Protein AF-A0A6L3XP21-F1 (afdb_monomer)

Solvent-accessible surface area (backbone atoms only — not comparable to full-atom values): 6530 Å² total; per-residue (Å²): 111,70,71,60,54,50,55,53,51,51,53,50,52,52,51,52,49,52,54,52,50,52,51,50,51,52,48,63,70,42,47,63,58,50,52,55,51,50,52,50,52,52,48,58,55,45,50,67,16,38,63,68,90,66,38,72,59,71,40,84,78,37,68,42,82,44,76,45,78,91,37,22,94,58,82,31,49,35,25,51,31,19,45,79,93,43,78,50,28,38,39,35,43,31,39,46,69,85,37,99,90,40,68,42,82,43,73,39,12,29,40,83,88,73,49,75,65,56

Organism: NCBI:txid158836

InterPro domains:
  IPR010209 Ion-translocating oxidoreductase complex, subunit RnfG/RsxG [PTHR36118] (1-118)

Radius of gyration: 23.41 Å; Cα contacts (8 Å, |Δi|>4): 156; chains: 1; bounding box: 58×30×64 Å

Foldseek 3Di:
DVVVVVVVVVVVVVVVCVVVVVVVVVCVVCVVVVVVVVLVVVVVVVCVFDPPVQADDPQVVQWDWDQDVQQPDDIKIKTFGHHVPHGFWIWIWGWDQDDPVGIDIDIWIDTPVGDTRD

Mean predicted aligned error: 9.23 Å

Nearest PDB structures (foldseek):
  4f0y-assembly1_B  TM=3.533E-01  e=6.999E+00  Acinetobacter haemolyticus

Secondary structure (DSSP, 8-state):
-HHHHHHHHHHHHHHHHHHHHHHHHHHHHHHHHHHHHHHHHHHHHHHHHS-GGG--S-GGG-EEEE--GGG-SS-EEEEEEEETTEEEEEEEEEEETT-TTSPEEEEEEEETTS-B--

Sequence (118 aa):
MLKTMQKHGVTLAIFAAALSGLTALVNELTKTTIAEQAMKQQKALFDQVIPSDFYDNDLQKSCFVVQAPQLGKGPHRIYIARKGDNPVGAVMEATAPDGYSGAIQLLVGSDFSGTVLG

Structure (mmCIF, N/CA/C/O backbone):
data_AF-A0A6L3XP21-F1
#
_entry.id   AF-A0A6L3XP21-F1
#
loop_
_atom_site.group_PDB
_atom_site.id
_atom_site.type_symbol
_atom_site.label_atom_id
_atom_site.label_alt_id
_atom_site.label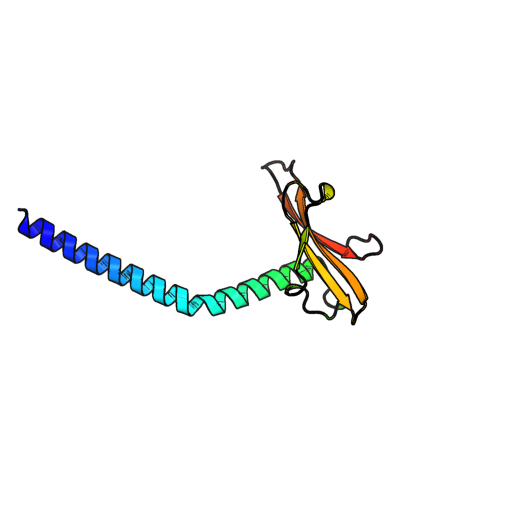_comp_id
_atom_site.label_asym_id
_atom_site.label_entity_id
_atom_site.label_seq_id
_atom_site.pdbx_PDB_ins_code
_atom_site.Cartn_x
_atom_site.Cartn_y
_atom_site.Cartn_z
_atom_site.occupancy
_atom_site.B_iso_or_equiv
_atom_site.auth_seq_id
_atom_site.auth_comp_id
_atom_site.auth_asym_id
_atom_site.auth_atom_id
_atom_site.pdbx_PDB_model_num
ATOM 1 N N . MET A 1 1 ? 36.405 6.804 -44.026 1.00 62.59 1 MET A N 1
ATOM 2 C CA . MET A 1 1 ? 36.085 7.017 -42.594 1.00 62.59 1 MET A CA 1
ATOM 3 C C . MET A 1 1 ? 34.583 6.982 -42.306 1.00 62.59 1 MET A C 1
ATOM 5 O O . MET A 1 1 ? 34.181 6.122 -41.535 1.00 62.59 1 MET A O 1
ATOM 9 N N . LEU A 1 2 ? 33.740 7.808 -42.949 1.00 72.88 2 LEU A N 1
ATOM 10 C CA . LEU A 1 2 ? 32.289 7.851 -42.660 1.00 72.88 2 LEU A CA 1
ATOM 11 C C . LEU A 1 2 ? 31.547 6.503 -42.810 1.00 72.88 2 LEU A C 1
ATOM 13 O O . LEU A 1 2 ? 30.759 6.145 -41.942 1.00 72.88 2 LEU A O 1
ATOM 17 N N . LYS A 1 3 ? 31.829 5.723 -43.868 1.00 72.06 3 LYS A N 1
ATOM 18 C CA . LYS A 1 3 ? 31.190 4.408 -44.099 1.00 72.06 3 LYS A CA 1
ATOM 19 C C . LYS A 1 3 ? 31.465 3.393 -42.980 1.00 72.06 3 LYS A C 1
ATOM 21 O O . LYS A 1 3 ? 30.599 2.589 -42.650 1.00 72.06 3 LYS A O 1
ATOM 26 N N . THR A 1 4 ? 32.652 3.439 -42.378 1.00 76.00 4 THR A N 1
ATOM 27 C CA . THR A 1 4 ? 33.031 2.554 -41.267 1.00 76.00 4 THR A CA 1
ATOM 28 C C . THR A 1 4 ? 32.314 2.963 -39.980 1.00 76.00 4 THR A C 1
ATOM 30 O O . THR A 1 4 ? 31.764 2.109 -39.290 1.00 76.00 4 THR A O 1
ATOM 33 N N . MET A 1 5 ? 32.225 4.271 -39.706 1.00 79.12 5 MET A N 1
ATOM 34 C CA . MET A 1 5 ? 31.445 4.807 -38.583 1.00 79.12 5 MET A CA 1
ATOM 35 C C . MET A 1 5 ? 29.951 4.480 -38.702 1.00 79.12 5 MET A C 1
ATOM 37 O O . MET A 1 5 ? 29.355 4.030 -37.726 1.00 79.12 5 MET A O 1
ATOM 41 N N . GLN A 1 6 ? 29.356 4.616 -39.893 1.00 84.50 6 GLN A N 1
ATOM 42 C CA . GLN A 1 6 ? 27.958 4.228 -40.125 1.00 84.50 6 GLN A CA 1
ATOM 43 C C . GLN A 1 6 ? 27.723 2.736 -39.870 1.00 84.50 6 GLN A C 1
ATOM 45 O O . GLN A 1 6 ? 26.744 2.378 -39.223 1.00 84.50 6 GLN A O 1
ATOM 50 N N . LYS A 1 7 ? 28.627 1.857 -40.318 1.00 81.69 7 LYS A N 1
ATOM 51 C CA . LYS A 1 7 ? 28.486 0.408 -40.119 1.00 81.69 7 LYS A CA 1
ATOM 52 C C . LYS A 1 7 ? 28.490 0.024 -38.635 1.00 81.69 7 LYS A C 1
ATOM 54 O O . LYS A 1 7 ? 27.652 -0.769 -38.205 1.00 81.69 7 LYS A O 1
ATOM 59 N N . HIS A 1 8 ? 29.391 0.605 -37.844 1.00 88.75 8 HIS A N 1
ATOM 60 C CA . HIS A 1 8 ? 29.432 0.355 -36.401 1.00 88.75 8 HIS A CA 1
ATOM 61 C C . HIS A 1 8 ? 28.243 0.985 -35.664 1.00 88.75 8 HIS A C 1
ATOM 63 O O . HIS A 1 8 ? 27.654 0.324 -34.812 1.00 88.75 8 HIS A O 1
ATOM 69 N N . GLY A 1 9 ? 27.826 2.199 -36.041 1.00 90.00 9 GLY A N 1
ATOM 70 C CA . GLY A 1 9 ? 26.648 2.854 -35.463 1.00 90.00 9 GLY A CA 1
ATOM 71 C C . GLY A 1 9 ? 25.350 2.079 -35.708 1.00 90.00 9 GLY A C 1
ATOM 72 O O . GLY A 1 9 ? 24.574 1.873 -34.780 1.00 90.00 9 GLY A O 1
ATOM 73 N N . VAL A 1 10 ? 25.144 1.571 -36.928 1.00 91.81 10 VAL A N 1
ATOM 74 C CA . VAL A 1 10 ? 23.975 0.736 -37.261 1.00 91.81 10 VAL A CA 1
ATOM 75 C C . VAL A 1 10 ? 23.994 -0.580 -36.485 1.00 91.81 10 VAL A C 1
ATOM 77 O O . VAL A 1 10 ? 22.967 -0.992 -35.953 1.00 91.81 10 VAL A O 1
ATOM 80 N N . THR A 1 11 ? 25.160 -1.219 -36.362 1.00 89.88 11 THR A N 1
ATOM 81 C CA . THR A 1 11 ? 25.293 -2.466 -35.590 1.00 89.88 11 THR A CA 1
ATOM 82 C C . THR A 1 11 ? 24.938 -2.242 -34.119 1.00 89.88 11 THR A C 1
ATOM 84 O O . THR A 1 11 ? 24.194 -3.029 -33.536 1.00 89.88 11 THR A O 1
ATOM 87 N N . LEU A 1 12 ? 25.410 -1.137 -33.532 1.00 91.94 12 LEU A N 1
ATOM 88 C CA . LEU A 1 12 ? 25.095 -0.776 -32.153 1.00 91.94 12 LEU A CA 1
ATOM 89 C C . LEU A 1 12 ? 23.603 -0.468 -31.966 1.00 91.94 12 LEU A C 1
ATOM 91 O O . LEU A 1 12 ? 23.012 -0.922 -30.991 1.00 91.94 12 LEU A O 1
ATOM 95 N N . ALA A 1 13 ? 22.981 0.243 -32.910 1.00 92.56 13 ALA A N 1
ATOM 96 C CA . ALA A 1 13 ? 21.552 0.550 -32.863 1.00 92.56 13 ALA A CA 1
ATOM 97 C C . ALA A 1 13 ? 20.684 -0.718 -32.914 1.00 92.56 13 ALA A C 1
ATOM 99 O O . ALA A 1 13 ?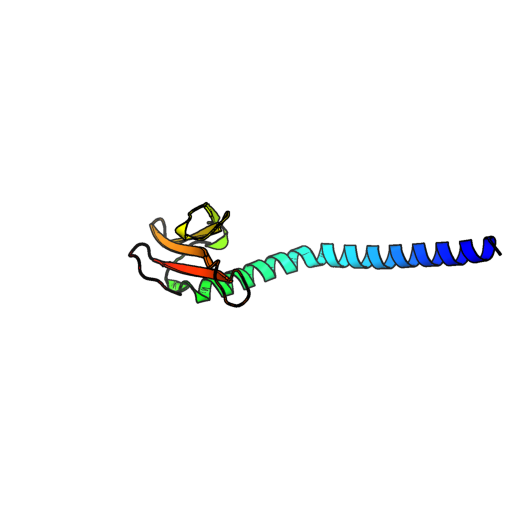 19.748 -0.850 -32.127 1.00 92.56 13 ALA A O 1
ATOM 100 N N . ILE A 1 14 ? 21.021 -1.675 -33.786 1.00 94.69 14 ILE A N 1
ATOM 101 C CA . ILE A 1 14 ? 20.322 -2.967 -33.866 1.00 94.69 14 ILE A CA 1
ATOM 102 C C . ILE A 1 14 ? 20.471 -3.735 -32.552 1.00 94.69 14 ILE A C 1
ATOM 104 O O . ILE A 1 14 ? 19.490 -4.261 -32.031 1.00 94.69 14 ILE A O 1
ATOM 108 N N . PHE A 1 15 ? 21.679 -3.774 -31.992 1.00 94.81 15 PHE A N 1
ATOM 109 C CA . PHE A 1 15 ? 21.939 -4.478 -30.740 1.00 94.81 15 PHE A CA 1
ATOM 110 C C . PHE A 1 15 ? 21.179 -3.854 -29.560 1.00 94.81 15 PHE A C 1
ATOM 112 O O . PHE A 1 15 ? 20.545 -4.565 -28.780 1.00 94.81 15 PHE A O 1
ATOM 119 N N . ALA A 1 16 ? 21.169 -2.522 -29.473 1.00 93.25 16 ALA A N 1
ATOM 120 C CA . ALA A 1 16 ? 20.414 -1.788 -28.464 1.00 93.25 16 ALA A CA 1
ATOM 121 C C . ALA A 1 16 ? 18.900 -2.015 -28.602 1.00 93.25 16 ALA A C 1
ATOM 123 O O . ALA A 1 16 ? 18.222 -2.242 -27.598 1.00 93.25 16 ALA A O 1
ATOM 124 N N . ALA A 1 17 ? 18.373 -2.011 -29.831 1.00 94.50 17 ALA A N 1
ATOM 125 C CA . ALA A 1 17 ? 16.964 -2.288 -30.099 1.00 94.50 17 ALA A CA 1
ATOM 126 C C . ALA A 1 17 ? 16.584 -3.731 -29.735 1.00 94.50 17 ALA A C 1
ATOM 128 O O . ALA A 1 17 ? 15.547 -3.947 -29.113 1.00 94.50 17 ALA A O 1
ATOM 129 N N . ALA A 1 18 ? 17.439 -4.706 -30.053 1.00 95.06 18 ALA A N 1
ATOM 130 C CA . ALA A 1 18 ? 17.219 -6.108 -29.712 1.00 95.06 18 ALA A CA 1
ATOM 131 C C . ALA A 1 18 ? 17.200 -6.335 -28.191 1.00 95.06 18 ALA A C 1
ATOM 133 O O . ALA A 1 18 ? 16.272 -6.956 -27.677 1.00 95.06 18 ALA A O 1
ATOM 134 N N . LEU A 1 19 ? 18.174 -5.788 -27.455 1.00 94.50 19 LEU A N 1
ATOM 135 C CA . LEU A 1 19 ? 18.230 -5.895 -25.992 1.00 94.50 19 LEU A CA 1
ATOM 136 C C . LEU A 1 19 ? 17.062 -5.181 -25.307 1.00 94.50 19 LEU A C 1
ATOM 138 O O . LEU A 1 19 ? 16.457 -5.730 -24.384 1.00 94.50 19 LEU A O 1
ATOM 142 N N . SER A 1 20 ? 16.720 -3.976 -25.767 1.00 92.75 20 SER A N 1
ATOM 143 C CA . SER A 1 20 ? 15.585 -3.218 -25.230 1.00 92.75 20 SER A CA 1
ATOM 144 C C . SER A 1 20 ? 14.266 -3.932 -25.517 1.00 92.75 20 SER A C 1
ATOM 146 O O . SER A 1 20 ? 13.428 -4.045 -24.628 1.00 92.75 20 SER A O 1
ATOM 148 N N . GLY A 1 21 ? 14.105 -4.481 -26.725 1.00 92.38 21 GLY A N 1
ATOM 149 C CA . GLY A 1 21 ? 12.939 -5.275 -27.108 1.00 92.38 21 GLY A CA 1
ATOM 150 C C . GLY A 1 21 ? 12.806 -6.557 -26.288 1.00 92.38 21 GLY A C 1
ATOM 151 O O . GLY A 1 21 ? 11.721 -6.857 -25.798 1.00 92.38 21 GLY A O 1
ATOM 152 N N . LEU A 1 22 ? 13.910 -7.274 -26.061 1.00 93.69 22 LEU A N 1
ATOM 153 C CA . LEU A 1 22 ? 13.923 -8.460 -25.204 1.00 93.69 22 LEU A CA 1
ATOM 154 C C . LEU A 1 22 ? 13.549 -8.108 -23.757 1.00 93.69 22 LEU A C 1
ATOM 156 O O . LEU A 1 22 ? 12.724 -8.786 -23.152 1.00 93.69 22 LEU A O 1
ATOM 160 N N . THR A 1 23 ? 14.102 -7.017 -23.225 1.00 89.50 23 THR A N 1
ATOM 161 C CA . THR A 1 23 ? 13.787 -6.536 -21.871 1.00 89.50 23 THR A CA 1
ATOM 162 C C . THR A 1 23 ? 12.319 -6.131 -21.755 1.00 89.50 23 THR A C 1
ATOM 164 O O . THR A 1 23 ? 11.660 -6.486 -20.782 1.00 89.50 23 THR A O 1
ATOM 167 N N . ALA A 1 24 ? 11.779 -5.441 -22.761 1.00 88.94 24 ALA A N 1
ATOM 168 C CA . ALA A 1 24 ? 10.373 -5.054 -22.807 1.00 88.94 24 ALA A CA 1
ATOM 169 C C . ALA A 1 24 ? 9.443 -6.274 -22.857 1.00 88.94 24 ALA A C 1
ATOM 171 O O . ALA A 1 24 ? 8.428 -6.296 -22.165 1.00 88.94 24 ALA A O 1
ATOM 172 N N . LEU A 1 25 ? 9.809 -7.308 -23.619 1.00 88.75 25 LEU A N 1
ATOM 173 C CA . LEU A 1 25 ? 9.051 -8.556 -23.691 1.00 88.75 25 LEU A CA 1
ATOM 174 C C . LEU A 1 25 ? 9.041 -9.284 -22.341 1.00 88.75 25 LEU A C 1
ATOM 176 O O . LEU A 1 25 ? 7.981 -9.688 -21.867 1.00 88.75 25 LEU A O 1
ATOM 180 N N . VAL A 1 26 ? 10.203 -9.407 -21.694 1.00 86.06 26 VAL A N 1
ATOM 181 C CA . VAL A 1 26 ? 10.304 -9.987 -20.345 1.00 86.06 26 VAL A CA 1
ATOM 182 C C . VAL A 1 26 ? 9.486 -9.168 -19.347 1.00 86.06 26 VAL A C 1
ATOM 184 O O . VAL A 1 26 ? 8.753 -9.747 -18.548 1.00 86.06 26 VAL A O 1
ATOM 187 N N . ASN A 1 27 ? 9.553 -7.837 -19.414 1.00 80.62 27 ASN A N 1
ATOM 188 C CA . ASN A 1 27 ? 8.773 -6.956 -18.551 1.00 80.62 27 ASN A CA 1
ATOM 189 C C . ASN A 1 27 ? 7.265 -7.173 -18.729 1.00 80.62 27 ASN A C 1
ATOM 191 O O . ASN A 1 27 ? 6.559 -7.335 -17.738 1.00 80.62 27 ASN A O 1
ATOM 195 N N . GLU A 1 28 ? 6.770 -7.237 -19.967 1.00 80.38 28 GLU A N 1
ATOM 196 C CA . GLU A 1 28 ? 5.336 -7.410 -20.214 1.00 80.38 28 GLU A CA 1
ATOM 197 C C . GLU A 1 28 ? 4.843 -8.802 -19.794 1.00 80.38 28 GLU A C 1
ATOM 199 O O . GLU A 1 28 ? 3.773 -8.916 -19.198 1.00 80.38 28 GLU A O 1
ATOM 204 N N . LEU A 1 29 ? 5.650 -9.848 -20.004 1.00 80.56 29 LEU A N 1
ATOM 205 C CA . LEU A 1 29 ? 5.330 -11.207 -19.550 1.00 80.56 29 LEU A CA 1
ATOM 206 C C . LEU A 1 29 ? 5.369 -11.350 -18.020 1.00 80.56 29 LEU A C 1
ATOM 208 O O . LEU A 1 29 ? 4.588 -12.112 -17.459 1.00 80.56 29 LEU A O 1
ATOM 212 N N . THR A 1 30 ? 6.251 -10.616 -17.337 1.00 75.62 30 THR A N 1
ATOM 213 C CA . THR A 1 30 ? 6.431 -10.714 -15.873 1.00 75.62 30 THR A CA 1
ATOM 214 C C . THR A 1 30 ? 5.497 -9.773 -15.103 1.00 75.62 30 THR A C 1
ATOM 216 O O . THR A 1 30 ? 5.317 -9.910 -13.894 1.00 75.62 30 THR A O 1
ATOM 219 N N . LYS A 1 31 ? 4.855 -8.824 -15.788 1.00 70.12 31 LYS A N 1
ATOM 220 C CA . LYS A 1 31 ? 3.959 -7.812 -15.209 1.00 70.12 31 LYS A CA 1
ATOM 221 C C . LYS A 1 31 ? 2.818 -8.406 -14.385 1.00 70.12 31 LYS A C 1
ATOM 223 O O . LYS A 1 31 ? 2.495 -7.882 -13.322 1.00 70.12 31 LYS A O 1
ATOM 228 N N . THR A 1 32 ? 2.229 -9.506 -14.851 1.00 64.50 32 THR A N 1
ATOM 229 C CA . THR A 1 32 ? 1.144 -10.206 -14.144 1.00 64.50 32 THR A CA 1
ATOM 230 C C . THR A 1 32 ? 1.649 -10.835 -12.848 1.00 64.50 32 THR A C 1
ATOM 232 O O . THR A 1 32 ? 1.056 -10.629 -11.792 1.00 64.50 32 THR A O 1
ATOM 235 N N . THR A 1 33 ? 2.801 -11.505 -12.894 1.00 66.12 33 THR A N 1
ATOM 236 C CA . THR A 1 33 ? 3.445 -12.081 -11.709 1.00 66.12 33 THR A CA 1
ATOM 237 C C . THR A 1 33 ? 3.858 -11.002 -10.708 1.00 66.12 33 THR A C 1
ATOM 239 O O . THR A 1 33 ? 3.667 -11.184 -9.509 1.00 66.12 33 THR A O 1
ATOM 242 N N . ILE A 1 34 ? 4.373 -9.857 -11.168 1.00 66.75 34 ILE A N 1
ATOM 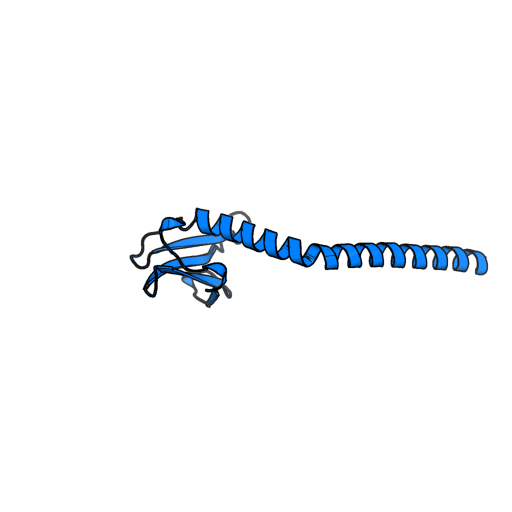243 C CA . ILE A 1 34 ? 4.746 -8.733 -10.292 1.00 66.75 34 ILE A CA 1
ATOM 244 C C . ILE A 1 34 ? 3.517 -8.176 -9.575 1.00 66.75 34 ILE A C 1
ATOM 246 O O . ILE A 1 34 ? 3.585 -7.928 -8.375 1.00 66.75 34 ILE A O 1
ATOM 250 N N . ALA A 1 35 ? 2.393 -8.016 -10.277 1.00 70.44 35 ALA A N 1
ATOM 251 C CA . ALA A 1 35 ? 1.158 -7.540 -9.664 1.00 70.44 35 ALA A CA 1
ATOM 252 C C . ALA A 1 35 ? 0.656 -8.507 -8.580 1.00 70.44 35 ALA A C 1
ATOM 254 O O . ALA A 1 35 ? 0.341 -8.076 -7.473 1.00 70.44 35 ALA A O 1
ATOM 255 N N . GLU A 1 36 ? 0.648 -9.815 -8.846 1.00 68.69 36 GLU A N 1
ATOM 256 C CA . GLU A 1 36 ? 0.248 -10.816 -7.848 1.00 68.69 36 GLU A CA 1
ATOM 257 C C . GLU A 1 36 ? 1.174 -10.839 -6.626 1.00 68.69 36 GLU A C 1
ATOM 259 O O . GLU A 1 36 ? 0.707 -10.931 -5.488 1.00 68.69 36 GLU A O 1
ATOM 264 N N . GLN A 1 37 ? 2.488 -10.740 -6.840 1.00 70.19 37 GLN A N 1
ATOM 265 C CA . GLN A 1 37 ? 3.461 -10.692 -5.747 1.00 70.19 37 GLN A CA 1
ATOM 266 C C . GLN A 1 37 ? 3.332 -9.395 -4.939 1.00 70.19 37 GLN A C 1
ATOM 268 O O . GLN A 1 37 ? 3.365 -9.443 -3.710 1.00 70.19 37 GLN A O 1
ATOM 273 N N . ALA A 1 38 ? 3.097 -8.257 -5.597 1.00 72.50 38 ALA A N 1
ATOM 274 C CA . ALA A 1 38 ? 2.851 -6.982 -4.928 1.00 72.50 38 ALA A CA 1
ATOM 275 C C . ALA A 1 38 ? 1.598 -7.044 -4.041 1.00 72.50 38 ALA A C 1
ATOM 277 O O . ALA A 1 38 ? 1.644 -6.618 -2.888 1.00 72.50 38 ALA A O 1
ATOM 278 N N . MET A 1 39 ? 0.515 -7.653 -4.534 1.00 71.56 39 MET A N 1
ATOM 279 C CA . MET A 1 39 ? -0.710 -7.860 -3.753 1.00 71.56 39 MET A CA 1
ATOM 280 C C . MET A 1 39 ? -0.461 -8.768 -2.543 1.00 71.56 39 MET A C 1
ATOM 282 O O . MET A 1 39 ? -0.905 -8.464 -1.436 1.00 71.56 39 MET A O 1
ATOM 286 N N . LYS A 1 40 ? 0.307 -9.853 -2.699 1.00 77.44 40 LYS A N 1
ATOM 287 C CA . LYS A 1 40 ? 0.682 -10.722 -1.567 1.00 77.44 40 LYS A CA 1
ATOM 288 C C . LYS A 1 40 ? 1.524 -9.990 -0.529 1.00 77.44 40 LYS A C 1
ATOM 290 O O . LYS A 1 40 ? 1.274 -10.128 0.665 1.00 77.44 40 LYS A O 1
ATOM 295 N N . GLN A 1 41 ? 2.494 -9.198 -0.969 1.00 79.00 41 GLN A N 1
ATOM 296 C CA . GLN A 1 41 ? 3.363 -8.452 -0.067 1.00 79.00 41 GLN A CA 1
ATOM 297 C C . GLN A 1 41 ? 2.600 -7.348 0.669 1.00 79.00 41 GLN A C 1
ATOM 299 O O . GLN A 1 41 ? 2.763 -7.194 1.877 1.00 79.00 41 GLN A O 1
ATOM 304 N N . GLN A 1 42 ? 1.698 -6.644 -0.018 1.00 79.81 42 GLN A N 1
ATOM 305 C CA . GLN A 1 42 ? 0.791 -5.693 0.618 1.00 79.81 42 GLN A CA 1
ATOM 306 C C . GLN A 1 42 ? -0.102 -6.382 1.654 1.00 79.81 42 GLN A C 1
ATOM 308 O O . GLN A 1 42 ? -0.276 -5.864 2.754 1.00 79.81 42 GLN A O 1
ATOM 313 N N . LYS A 1 43 ? -0.630 -7.572 1.342 1.00 81.69 43 LYS A N 1
ATOM 314 C CA . LYS A 1 43 ? -1.414 -8.358 2.302 1.00 81.69 43 LYS A CA 1
ATOM 315 C C . LYS A 1 43 ? -0.583 -8.716 3.534 1.00 81.69 43 LYS A C 1
ATOM 317 O O . LYS A 1 43 ? -1.061 -8.537 4.644 1.00 81.69 43 LYS A O 1
ATOM 322 N N . ALA A 1 44 ? 0.662 -9.144 3.347 1.00 82.25 44 ALA A N 1
ATOM 323 C CA . ALA A 1 44 ? 1.557 -9.470 4.453 1.00 82.25 44 ALA A CA 1
ATOM 324 C C . ALA A 1 44 ? 1.876 -8.260 5.351 1.00 82.25 44 ALA A C 1
ATOM 326 O O . ALA A 1 44 ? 2.115 -8.439 6.541 1.00 82.25 44 ALA A O 1
ATOM 327 N N . LEU A 1 45 ? 1.887 -7.038 4.806 1.00 85.06 45 LEU A N 1
ATOM 328 C CA . LEU A 1 45 ? 1.995 -5.810 5.604 1.00 85.06 45 LEU A CA 1
ATOM 329 C C . LEU A 1 45 ? 0.699 -5.516 6.365 1.00 85.06 45 LEU A C 1
ATOM 331 O O . LEU A 1 45 ? 0.746 -5.104 7.517 1.00 85.06 45 LEU A O 1
ATOM 335 N N . PHE A 1 46 ? -0.457 -5.751 5.746 1.00 86.75 46 PHE A N 1
ATOM 336 C CA . PHE A 1 46 ? -1.751 -5.550 6.401 1.00 86.75 46 PHE A CA 1
ATOM 337 C C . PHE A 1 46 ? -1.939 -6.526 7.559 1.00 86.75 46 PHE A C 1
ATOM 339 O O . PHE A 1 46 ? -2.309 -6.108 8.649 1.00 86.75 46 PHE A O 1
ATOM 346 N N . ASP A 1 47 ? -1.586 -7.794 7.360 1.00 83.81 47 ASP A N 1
ATOM 347 C CA . ASP A 1 47 ? -1.683 -8.826 8.393 1.00 83.81 47 ASP A CA 1
ATOM 348 C C . ASP A 1 47 ? -0.740 -8.556 9.596 1.00 83.81 47 ASP A C 1
ATOM 350 O O . ASP A 1 47 ? -0.933 -9.138 10.661 1.00 83.81 47 ASP A O 1
ATOM 354 N N . GLN A 1 48 ? 0.254 -7.660 9.465 1.00 81.81 48 GLN A N 1
ATOM 355 C CA . GLN A 1 48 ? 1.091 -7.204 10.589 1.00 81.81 48 GLN A CA 1
ATOM 356 C C . GLN A 1 48 ? 0.413 -6.140 11.460 1.00 81.81 48 GLN A C 1
ATOM 358 O O . GLN A 1 48 ? 0.707 -6.072 12.649 1.00 81.81 48 GLN A O 1
ATOM 363 N N . VAL A 1 49 ? -0.463 -5.314 10.881 1.00 86.06 49 VAL A N 1
ATOM 364 C CA . VAL A 1 49 ? -1.104 -4.181 11.577 1.00 86.06 49 VAL A CA 1
ATOM 365 C C . VAL A 1 49 ? -2.553 -4.465 11.968 1.00 86.06 49 VAL A C 1
ATOM 367 O O . VAL A 1 49 ? -3.094 -3.833 12.870 1.00 86.06 49 VAL A O 1
ATOM 370 N N . ILE A 1 50 ? -3.206 -5.423 11.306 1.00 84.81 50 ILE A N 1
ATOM 371 C CA . ILE A 1 50 ? -4.545 -5.888 11.661 1.00 84.81 50 ILE A CA 1
ATOM 372 C C . ILE A 1 50 ? -4.593 -7.424 11.613 1.00 84.81 50 ILE A C 1
ATOM 374 O O . ILE A 1 50 ? -4.308 -8.012 10.568 1.00 84.81 50 ILE A O 1
ATOM 378 N N . PRO A 1 51 ? -4.954 -8.107 12.718 1.00 83.06 51 PRO A N 1
ATOM 379 C CA . PRO A 1 51 ? -5.027 -9.565 12.737 1.00 83.06 51 PRO A CA 1
ATOM 380 C C . PRO A 1 51 ? -5.985 -10.099 11.666 1.00 83.06 51 PRO A C 1
ATOM 382 O O . PRO A 1 51 ? -7.100 -9.593 11.517 1.00 83.06 51 PRO A O 1
ATOM 385 N N . SER A 1 52 ? -5.593 -11.155 10.951 1.00 78.00 52 SER A N 1
ATOM 386 C CA . SER A 1 52 ? -6.415 -11.732 9.876 1.00 78.00 52 SER A CA 1
ATOM 387 C C . SER A 1 52 ? -7.757 -12.290 10.359 1.00 78.00 52 SER A C 1
ATOM 389 O O . SER A 1 52 ? -8.714 -12.297 9.598 1.00 78.00 52 SER A O 1
ATOM 391 N N . ASP A 1 53 ? -7.859 -12.705 11.624 1.00 82.50 53 ASP A N 1
ATOM 392 C CA . ASP A 1 53 ? -9.106 -13.218 12.219 1.00 82.50 53 ASP A CA 1
ATOM 393 C C . ASP A 1 53 ? -10.124 -12.105 12.547 1.00 82.50 53 ASP A C 1
ATOM 395 O O . ASP A 1 53 ? -11.282 -12.366 12.914 1.00 82.50 53 ASP A O 1
ATOM 399 N N . PHE A 1 54 ? -9.691 -10.845 12.444 1.00 83.00 54 PHE A N 1
ATOM 400 C CA . PHE A 1 54 ? -10.493 -9.681 12.797 1.00 83.00 54 PHE A CA 1
ATOM 401 C C . PHE A 1 54 ? -11.517 -9.328 11.710 1.00 83.00 54 PHE A C 1
ATOM 403 O O . PHE A 1 54 ? -12.556 -8.759 12.032 1.00 83.00 54 PHE A O 1
ATOM 410 N N . TYR A 1 55 ? -11.273 -9.707 10.450 1.00 87.69 55 TYR A N 1
ATOM 411 C CA . TYR A 1 55 ? -12.083 -9.339 9.283 1.00 87.69 55 TYR A CA 1
ATOM 412 C C . TYR A 1 55 ? -12.245 -10.511 8.301 1.00 87.69 55 TYR A C 1
ATOM 414 O O . TYR A 1 55 ? -11.479 -11.468 8.345 1.00 87.69 55 TYR A O 1
ATOM 422 N N . ASP A 1 56 ? -13.248 -10.458 7.421 1.00 87.75 56 ASP A N 1
ATOM 423 C CA . ASP A 1 56 ? -13.515 -11.496 6.406 1.00 87.75 56 ASP A CA 1
ATOM 424 C C . ASP A 1 56 ? -13.618 -10.956 4.967 1.00 87.75 56 ASP A C 1
ATOM 426 O O . ASP A 1 56 ? -13.728 -11.730 4.013 1.00 87.75 56 ASP A O 1
ATOM 430 N N . ASN A 1 57 ? -13.537 -9.636 4.783 1.00 88.12 57 ASN A N 1
ATOM 431 C CA . ASN A 1 57 ? -13.581 -9.011 3.468 1.00 88.12 57 ASN A CA 1
ATOM 432 C C . ASN A 1 57 ? -12.208 -8.943 2.775 1.00 88.12 57 ASN A C 1
ATOM 434 O O . ASN A 1 57 ? -11.147 -8.971 3.395 1.00 88.12 57 ASN A O 1
ATOM 438 N N . ASP A 1 58 ? -12.233 -8.746 1.455 1.00 85.69 58 ASP A N 1
ATOM 439 C CA . ASP A 1 58 ? -11.038 -8.404 0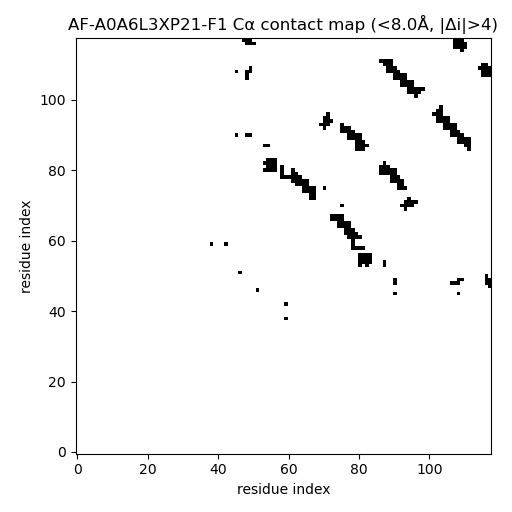.680 1.00 85.69 58 ASP A CA 1
ATOM 440 C C . ASP A 1 58 ? -10.624 -6.949 0.969 1.00 85.69 58 ASP A C 1
ATOM 442 O O . ASP A 1 58 ? -11.122 -5.994 0.360 1.00 85.69 58 ASP A O 1
ATOM 446 N N . LEU A 1 59 ? -9.734 -6.784 1.951 1.00 84.38 59 LEU A N 1
ATOM 447 C CA . LEU A 1 59 ? -9.296 -5.485 2.464 1.00 84.38 59 LEU A CA 1
ATOM 448 C C . LEU A 1 59 ? -8.669 -4.602 1.373 1.00 84.38 59 LEU A C 1
ATOM 450 O O . LEU A 1 59 ? -8.894 -3.392 1.344 1.00 84.38 59 LEU A O 1
ATOM 454 N N . GLN A 1 60 ? -7.948 -5.207 0.427 1.00 80.38 60 GLN A N 1
ATOM 455 C CA . GLN A 1 6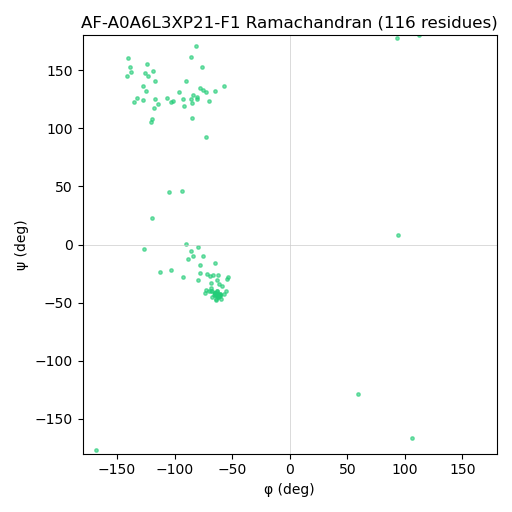0 ? -7.243 -4.494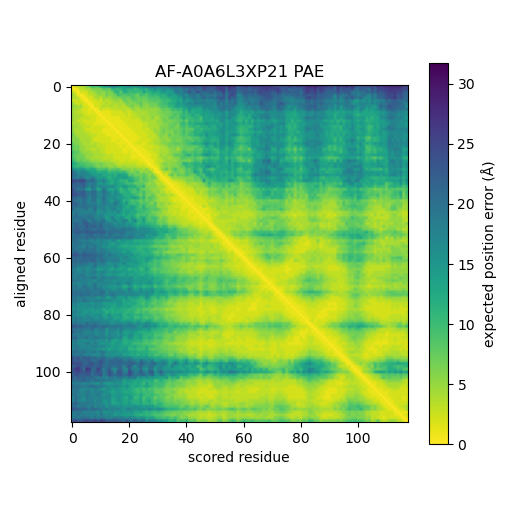 -0.643 1.00 80.38 60 GLN A CA 1
ATOM 456 C C . GLN A 1 60 ? -8.201 -3.854 -1.651 1.00 80.38 60 GLN A C 1
ATOM 458 O O . GLN A 1 60 ? -7.880 -2.821 -2.239 1.00 80.38 60 GLN A O 1
ATOM 463 N N . LYS A 1 61 ? -9.404 -4.417 -1.810 1.00 83.19 61 LYS A N 1
ATOM 464 C CA . LYS A 1 61 ? -10.459 -3.826 -2.646 1.00 83.19 61 LYS A CA 1
ATOM 465 C C . LYS A 1 61 ? -11.179 -2.659 -1.977 1.00 83.19 61 LYS A C 1
ATOM 467 O O . LYS A 1 61 ? -11.827 -1.876 -2.666 1.00 83.19 61 LYS A O 1
ATOM 472 N N . SER A 1 62 ? -11.069 -2.509 -0.659 1.00 86.00 62 SER A N 1
ATOM 473 C CA . SER A 1 62 ? -11.768 -1.468 0.098 1.00 86.00 62 SER A CA 1
ATOM 474 C C . SER A 1 62 ? -10.922 -0.201 0.285 1.00 86.00 62 SER A C 1
ATOM 476 O O . SER A 1 62 ? -10.859 0.321 1.397 1.00 86.00 62 SER A O 1
ATOM 478 N N . CYS A 1 63 ? -10.282 0.286 -0.781 1.00 88.88 63 CYS A N 1
ATOM 479 C CA . CYS A 1 63 ? -9.392 1.449 -0.751 1.00 88.88 63 CYS A CA 1
ATOM 480 C C . CYS A 1 63 ? -10.160 2.773 -0.891 1.00 88.88 63 CYS A C 1
ATOM 482 O O . CYS A 1 63 ? -10.798 3.032 -1.912 1.00 88.88 63 CYS A O 1
ATOM 484 N N . PHE A 1 64 ? -10.010 3.653 0.093 1.00 90.31 64 PHE A N 1
ATOM 485 C CA . PHE A 1 64 ? -10.506 5.026 0.083 1.00 90.31 64 PHE A CA 1
ATOM 486 C C . PHE A 1 64 ? -9.335 5.995 0.163 1.00 90.31 64 PHE A C 1
ATOM 488 O O . PHE A 1 64 ? -8.381 5.756 0.893 1.00 90.31 64 PHE A O 1
ATOM 495 N N . VAL A 1 65 ? -9.405 7.101 -0.573 1.00 91.69 65 VAL A N 1
ATOM 496 C CA . VAL A 1 65 ? -8.406 8.170 -0.484 1.00 91.69 65 VAL A CA 1
ATOM 497 C C . VAL A 1 65 ? -9.006 9.307 0.321 1.00 91.69 65 VAL A C 1
ATOM 499 O O . VAL A 1 65 ? -10.050 9.843 -0.051 1.00 91.69 65 VAL A O 1
ATOM 502 N N . VAL A 1 66 ? -8.342 9.680 1.407 1.00 91.06 66 VAL A N 1
ATOM 503 C CA . VAL A 1 66 ? -8.763 10.787 2.263 1.00 91.06 66 VAL A CA 1
ATOM 504 C C . VAL A 1 66 ? -7.643 11.806 2.404 1.00 91.06 66 VAL A C 1
ATOM 506 O O . VAL A 1 66 ? -6.462 11.495 2.267 1.00 91.06 66 VAL A O 1
ATOM 509 N N . GLN A 1 67 ? -8.020 13.044 2.694 1.00 91.00 67 GLN A N 1
ATOM 510 C CA . GLN A 1 67 ? -7.088 14.088 3.099 1.00 91.00 67 GLN A CA 1
ATOM 511 C C . GLN A 1 67 ? -7.495 14.538 4.492 1.00 91.00 67 GLN A C 1
ATOM 513 O O . GLN A 1 67 ? -8.536 15.168 4.670 1.00 91.00 67 GLN A O 1
ATOM 518 N N . ALA A 1 68 ? -6.687 14.171 5.478 1.00 87.00 68 ALA A N 1
ATOM 519 C CA . ALA A 1 68 ? -6.916 14.493 6.874 1.00 87.00 68 ALA A CA 1
ATOM 520 C C . ALA A 1 68 ? -5.604 15.022 7.467 1.00 87.00 68 ALA A C 1
ATOM 522 O O . ALA A 1 68 ? -4.589 14.332 7.360 1.00 87.00 68 ALA A O 1
ATOM 523 N N . PRO A 1 69 ? -5.586 16.212 8.098 1.00 86.25 69 PRO A N 1
ATOM 524 C CA . PRO A 1 69 ? -4.375 16.758 8.714 1.00 86.25 69 PRO A CA 1
ATOM 525 C C . PRO A 1 69 ? -3.720 15.809 9.725 1.00 86.25 69 PRO A C 1
ATOM 527 O O . PRO A 1 69 ? -2.503 15.824 9.879 1.00 86.25 69 PRO A O 1
ATOM 530 N N . GLN A 1 70 ? -4.523 14.966 10.382 1.00 85.50 70 GLN A N 1
ATOM 531 C CA . GLN A 1 70 ? -4.088 13.977 11.369 1.00 85.50 70 GLN A CA 1
ATOM 532 C C . GLN A 1 70 ? -3.231 12.860 10.759 1.00 85.50 70 GLN A C 1
ATOM 534 O O . GLN A 1 70 ? -2.407 12.283 11.458 1.00 85.50 70 GLN A O 1
ATOM 539 N N . LEU A 1 71 ? -3.399 12.577 9.464 1.00 86.62 71 LEU A N 1
ATOM 540 C CA . LEU A 1 71 ? -2.598 11.592 8.731 1.00 86.62 71 LEU A CA 1
ATOM 541 C C . LEU A 1 71 ? -1.347 12.224 8.103 1.00 86.62 71 LEU A C 1
ATOM 543 O O . LEU A 1 71 ? -0.558 11.541 7.464 1.00 86.62 71 LEU A O 1
ATOM 547 N N . GLY A 1 72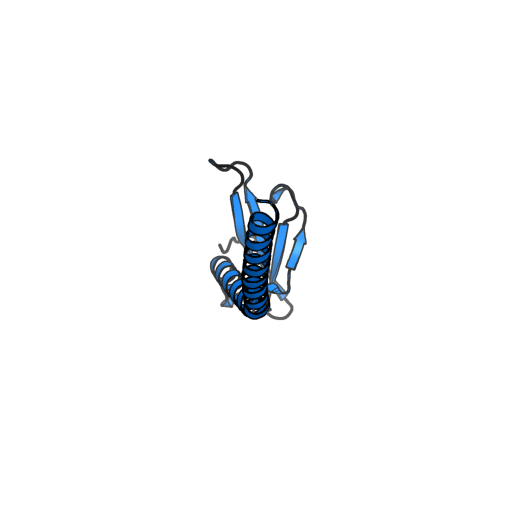 ? -1.133 13.529 8.283 1.00 86.12 72 GLY A N 1
ATOM 548 C CA . GLY A 1 72 ? -0.050 14.278 7.653 1.00 86.12 72 GLY A CA 1
ATOM 549 C C . GLY A 1 72 ? -0.466 14.928 6.331 1.00 86.12 72 GLY A C 1
ATOM 550 O O . GLY A 1 72 ? -1.595 14.799 5.859 1.00 86.12 72 GLY A O 1
ATOM 551 N N . LYS A 1 73 ? 0.450 15.673 5.707 1.00 85.06 73 LYS A N 1
ATOM 552 C CA . LYS A 1 73 ? 0.155 16.420 4.472 1.00 85.06 73 LYS A CA 1
ATOM 553 C C . LYS A 1 73 ? 0.016 15.484 3.266 1.00 85.06 73 LYS A C 1
ATOM 555 O O . LYS A 1 73 ? 0.921 14.701 3.000 1.00 85.06 73 LYS A O 1
ATOM 560 N N . GLY A 1 74 ? -1.057 15.658 2.494 1.00 86.25 74 GLY A N 1
ATOM 561 C CA . GLY A 1 74 ? -1.289 14.956 1.227 1.00 86.25 74 GLY A CA 1
ATOM 562 C C . GLY A 1 74 ? -2.456 13.961 1.270 1.00 86.25 74 GLY A C 1
ATOM 563 O O . GLY A 1 74 ? -3.144 13.863 2.286 1.00 86.25 74 GLY A O 1
ATOM 564 N N . PRO A 1 75 ? -2.732 13.279 0.145 1.00 89.81 75 PRO A N 1
ATOM 565 C CA . PRO A 1 75 ? -3.705 12.196 0.089 1.00 89.81 75 PRO A CA 1
ATOM 566 C C . PRO A 1 75 ? -3.141 10.928 0.737 1.00 89.81 75 PRO A C 1
ATOM 568 O O . PRO A 1 75 ? -2.035 10.509 0.403 1.00 89.81 75 PRO A O 1
ATOM 571 N N . HIS A 1 76 ? -3.938 10.297 1.594 1.00 91.12 76 HIS A N 1
ATOM 572 C CA . HIS A 1 76 ? -3.604 9.043 2.273 1.00 91.12 76 HIS A CA 1
ATOM 573 C C . HIS A 1 76 ? -4.655 7.987 1.980 1.00 91.12 76 HIS A C 1
ATOM 575 O O . HIS A 1 76 ? -5.842 8.309 1.836 1.00 91.12 76 HIS A O 1
ATOM 581 N N . ARG A 1 77 ? -4.233 6.727 1.876 1.00 92.50 77 ARG A N 1
ATOM 582 C CA . ARG A 1 77 ? -5.159 5.615 1.654 1.00 92.50 77 ARG A CA 1
ATOM 583 C C . ARG A 1 77 ? -5.636 5.030 2.974 1.00 92.50 77 ARG A C 1
ATOM 585 O O . ARG A 1 77 ? -4.867 4.867 3.917 1.00 92.50 77 ARG A O 1
ATOM 592 N N . ILE A 1 78 ? -6.913 4.681 3.001 1.00 92.50 78 ILE A N 1
ATOM 593 C CA . ILE A 1 78 ? -7.573 3.976 4.092 1.00 92.50 78 ILE A CA 1
ATOM 594 C C . ILE A 1 78 ? -8.233 2.726 3.528 1.00 92.50 78 ILE A C 1
ATOM 596 O O . ILE A 1 78 ? -8.959 2.792 2.536 1.00 92.50 78 ILE A O 1
ATOM 600 N N . TYR A 1 79 ? -8.021 1.601 4.193 1.00 92.69 79 TYR A N 1
ATOM 601 C CA . TYR A 1 79 ? -8.604 0.312 3.865 1.00 92.69 79 TYR A CA 1
ATOM 602 C C . TYR A 1 79 ? -9.534 -0.111 4.994 1.00 92.69 79 TYR A C 1
ATOM 604 O O . TYR A 1 79 ? -9.107 -0.225 6.138 1.00 92.69 79 TYR A O 1
ATOM 612 N N . ILE A 1 80 ? -10.814 -0.322 4.685 1.00 92.12 80 ILE A N 1
ATOM 613 C CA . ILE A 1 80 ? -11.819 -0.663 5.700 1.00 92.12 80 ILE A CA 1
ATOM 614 C C . ILE A 1 80 ? -11.939 -2.179 5.834 1.00 92.12 80 ILE A C 1
ATOM 616 O O . ILE A 1 80 ? -12.323 -2.875 4.886 1.00 92.12 80 ILE A O 1
ATOM 620 N N . ALA A 1 81 ? -11.647 -2.664 7.035 1.00 91.81 81 ALA A N 1
ATOM 621 C CA . ALA A 1 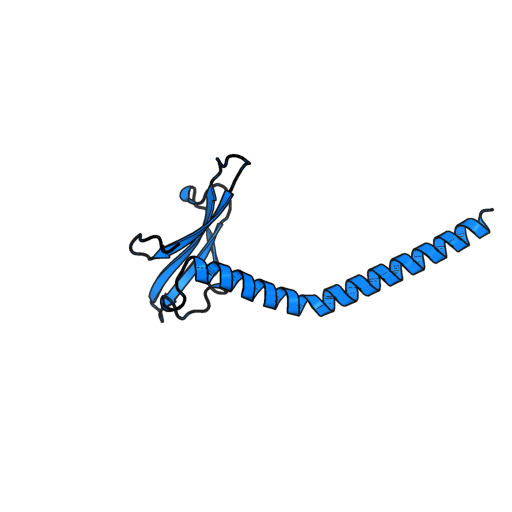81 ? -11.822 -4.044 7.437 1.00 91.81 81 ALA A CA 1
ATOM 622 C C . ALA A 1 81 ? -13.268 -4.257 7.895 1.00 91.81 81 ALA A C 1
ATOM 624 O O . ALA A 1 81 ? -13.801 -3.499 8.713 1.00 91.81 81 ALA A O 1
ATOM 625 N N . ARG A 1 82 ? -13.920 -5.274 7.337 1.00 90.75 82 ARG A N 1
ATOM 626 C CA . ARG A 1 82 ? -15.308 -5.643 7.609 1.00 90.75 82 ARG A CA 1
ATOM 627 C C . ARG A 1 82 ? -15.389 -7.107 8.016 1.00 90.75 82 ARG A C 1
ATOM 629 O O . ARG A 1 82 ? -14.602 -7.925 7.550 1.00 90.75 82 ARG A O 1
ATOM 636 N N . LYS A 1 83 ? -16.347 -7.402 8.888 1.00 90.19 83 LYS A N 1
ATOM 637 C CA . LYS A 1 83 ? -16.749 -8.756 9.257 1.00 90.19 83 LYS A CA 1
ATOM 638 C C . LYS A 1 83 ? -18.226 -8.911 8.915 1.00 90.19 83 LYS A C 1
ATOM 640 O O . LYS A 1 83 ? -19.083 -8.303 9.567 1.00 90.19 83 LYS A O 1
ATOM 645 N N . GLY A 1 84 ? -18.513 -9.638 7.844 1.00 88.44 84 GLY A N 1
ATOM 646 C CA . GLY A 1 84 ? -19.780 -9.558 7.130 1.00 88.44 84 GLY A CA 1
ATOM 647 C C . GLY A 1 84 ? -20.015 -8.134 6.619 1.00 88.44 84 GLY A C 1
ATOM 648 O O . GLY A 1 84 ? -19.136 -7.520 6.015 1.00 88.44 84 GLY A O 1
ATOM 649 N N . ASP A 1 85 ? -21.184 -7.572 6.919 1.00 86.12 85 ASP A N 1
ATOM 650 C CA . ASP A 1 85 ? -21.533 -6.195 6.538 1.00 86.12 85 ASP A CA 1
ATOM 651 C C . ASP A 1 85 ? -21.046 -5.131 7.537 1.00 86.12 85 ASP A C 1
ATOM 653 O O . ASP A 1 85 ? -21.154 -3.931 7.275 1.00 86.12 85 ASP A O 1
ATOM 657 N N . ASN A 1 86 ? -20.478 -5.542 8.676 1.00 89.19 86 ASN A N 1
ATOM 658 C CA . ASN A 1 86 ? -20.108 -4.617 9.742 1.00 89.19 86 ASN A CA 1
ATOM 659 C C . ASN A 1 86 ? -18.650 -4.154 9.607 1.00 89.19 86 ASN A C 1
ATOM 661 O O . ASN A 1 86 ? -17.748 -4.995 9.591 1.00 89.19 86 ASN A O 1
ATOM 665 N N . PRO A 1 87 ? -18.378 -2.838 9.554 1.00 90.44 87 PRO A N 1
ATOM 666 C CA . PRO A 1 87 ? -17.020 -2.316 9.618 1.00 90.44 87 PRO A CA 1
ATOM 667 C C . PRO A 1 87 ? -16.458 -2.506 11.034 1.00 90.44 87 PRO A C 1
ATOM 669 O O . PRO A 1 87 ? -17.048 -2.057 12.013 1.00 90.44 87 PRO A O 1
ATOM 672 N N . VAL A 1 88 ? -15.321 -3.193 11.136 1.00 91.69 88 VAL A N 1
ATOM 673 C CA . VAL A 1 88 ? -14.694 -3.593 12.413 1.00 91.69 88 VAL A CA 1
ATOM 674 C C . VAL A 1 88 ? -13.366 -2.886 12.670 1.00 91.69 88 VAL A C 1
ATOM 676 O O . VAL A 1 88 ? -12.987 -2.700 13.823 1.00 91.69 88 VAL A O 1
ATOM 679 N N . GLY A 1 89 ? -12.690 -2.420 11.620 1.00 92.12 89 GLY A N 1
ATOM 680 C CA . GLY A 1 89 ? -11.481 -1.617 11.750 1.00 92.12 89 GLY A CA 1
ATOM 681 C C . GLY A 1 89 ? -11.051 -0.969 10.442 1.00 92.12 89 GLY A C 1
ATOM 682 O O . GLY A 1 89 ? -11.716 -1.095 9.407 1.00 92.12 89 GLY A O 1
ATOM 683 N N . ALA A 1 90 ? -9.922 -0.279 10.489 1.00 92.56 90 ALA A N 1
ATOM 684 C CA . ALA A 1 90 ? -9.317 0.369 9.343 1.00 92.56 90 ALA A CA 1
ATOM 685 C C . ALA A 1 90 ? -7.793 0.235 9.381 1.00 92.56 90 ALA A C 1
ATOM 687 O O . ALA A 1 90 ? -7.179 0.298 10.442 1.00 92.56 90 ALA A O 1
ATOM 688 N N . VAL A 1 91 ? -7.193 0.092 8.203 1.00 93.00 91 VAL A N 1
ATOM 689 C CA . VAL A 1 91 ? -5.754 0.246 7.987 1.00 93.00 91 VAL A CA 1
ATOM 690 C C . VAL A 1 91 ? -5.538 1.562 7.258 1.00 93.00 91 VAL A C 1
ATOM 692 O O . VAL A 1 91 ? -6.157 1.799 6.223 1.00 93.00 91 VAL A O 1
ATOM 695 N N . MET A 1 92 ? -4.693 2.431 7.794 1.00 92.44 92 MET A N 1
ATOM 696 C CA . MET A 1 92 ? -4.517 3.801 7.319 1.00 92.44 92 MET A CA 1
ATOM 697 C C . MET A 1 92 ? -3.044 4.086 7.056 1.00 92.44 92 MET A C 1
ATOM 699 O O . MET A 1 92 ? -2.179 3.738 7.858 1.00 92.44 92 MET A O 1
ATOM 703 N N . GLU A 1 93 ? -2.765 4.743 5.936 1.00 91.88 93 GLU A N 1
ATOM 704 C CA . GLU A 1 93 ? -1.467 5.362 5.685 1.00 91.88 93 GLU A CA 1
ATOM 705 C C . GLU A 1 93 ? -1.386 6.686 6.459 1.00 91.88 93 GLU A C 1
ATOM 707 O O . GLU A 1 93 ? -2.332 7.478 6.460 1.00 91.88 93 GLU A O 1
ATOM 712 N N . ALA A 1 94 ? -0.262 6.920 7.130 1.00 90.75 94 ALA A N 1
ATOM 713 C CA . ALA A 1 94 ? 0.009 8.162 7.841 1.00 90.75 94 ALA A CA 1
ATOM 714 C C . ALA A 1 94 ? 1.451 8.610 7.597 1.00 90.75 94 ALA A C 1
ATOM 716 O O . ALA A 1 94 ? 2.357 7.795 7.450 1.00 90.75 94 ALA A O 1
ATOM 717 N N . THR A 1 95 ? 1.682 9.915 7.597 1.00 90.19 95 THR A N 1
ATOM 718 C CA . THR A 1 95 ? 3.008 10.505 7.441 1.00 90.19 95 THR A CA 1
ATOM 719 C C . THR A 1 95 ? 3.361 11.297 8.686 1.00 90.19 95 THR A C 1
ATOM 721 O O . THR A 1 95 ? 2.733 12.317 8.972 1.00 90.19 95 THR A O 1
ATOM 724 N N . ALA A 1 96 ? 4.414 10.876 9.385 1.00 86.62 96 ALA A N 1
ATOM 725 C CA . ALA A 1 96 ? 5.043 11.670 10.432 1.00 86.62 96 ALA A CA 1
ATOM 726 C C . ALA A 1 96 ? 6.065 12.625 9.779 1.00 86.62 96 ALA A C 1
ATOM 728 O O . ALA A 1 96 ? 7.089 12.156 9.277 1.00 86.62 96 ALA A O 1
ATOM 729 N N . PRO A 1 97 ? 5.805 13.947 9.719 1.00 77.56 97 PRO A N 1
ATOM 730 C CA . PRO A 1 97 ? 6.637 14.883 8.956 1.00 77.56 97 PRO A CA 1
ATOM 731 C C . PRO A 1 97 ? 8.014 15.138 9.586 1.00 77.56 97 PRO A C 1
ATOM 733 O O . PRO A 1 97 ? 8.957 15.449 8.863 1.00 77.56 97 PRO A O 1
ATOM 736 N N . ASP A 1 98 ? 8.137 14.963 10.902 1.00 76.69 98 ASP A N 1
ATOM 737 C CA . ASP A 1 98 ? 9.302 15.377 11.692 1.00 76.69 98 ASP A CA 1
ATOM 738 C C . ASP A 1 98 ? 10.196 14.188 12.099 1.00 76.69 98 ASP A C 1
ATOM 740 O O . ASP A 1 98 ? 10.608 14.055 13.252 1.00 76.69 98 ASP A O 1
ATOM 744 N N . GLY A 1 99 ? 10.484 13.276 11.168 1.00 74.19 99 GLY A N 1
ATOM 745 C CA . GLY A 1 99 ? 11.456 12.205 11.401 1.00 74.19 99 GLY A CA 1
ATOM 746 C C . GLY A 1 99 ? 12.902 12.708 11.327 1.00 74.19 99 GLY A C 1
ATOM 747 O O . GLY A 1 99 ? 13.211 13.654 10.603 1.00 74.19 99 GLY A O 1
ATOM 748 N N . TYR A 1 100 ? 13.823 12.037 12.032 1.00 76.81 100 TYR A N 1
ATOM 749 C CA . TYR A 1 100 ? 15.250 12.411 12.087 1.00 76.81 100 TYR A CA 1
ATOM 750 C C . TYR A 1 100 ? 15.908 12.544 10.698 1.00 76.81 100 TYR A C 1
ATOM 752 O O . TYR A 1 100 ? 16.842 13.319 10.515 1.00 76.81 100 TYR A O 1
ATOM 760 N N . SER A 1 101 ? 15.403 11.806 9.705 1.00 80.06 101 SER A N 1
ATOM 761 C CA . SER A 1 101 ? 15.891 11.813 8.319 1.00 80.06 101 SER A CA 1
ATOM 762 C C . SER A 1 101 ? 14.826 12.255 7.308 1.00 80.06 101 SER A C 1
ATOM 764 O O . SER A 1 101 ? 14.921 11.923 6.129 1.00 80.06 101 SER A O 1
ATOM 766 N N . GLY A 1 102 ? 13.817 13.005 7.760 1.00 82.75 102 GLY A N 1
ATOM 767 C CA . GLY A 1 102 ? 12.684 13.446 6.949 1.00 82.75 102 GLY A CA 1
ATOM 768 C C . GLY A 1 102 ? 11.394 12.689 7.262 1.00 82.75 102 GLY A C 1
ATOM 769 O O . GLY A 1 102 ? 11.279 12.016 8.284 1.00 82.75 102 GLY A O 1
ATOM 770 N N . ALA A 1 103 ? 10.405 12.830 6.381 1.00 84.88 103 ALA A N 1
ATOM 771 C CA . ALA A 1 103 ? 9.070 12.289 6.601 1.00 84.88 103 ALA A CA 1
ATOM 772 C C . ALA A 1 103 ? 9.064 10.749 6.652 1.00 84.88 103 ALA A C 1
ATOM 774 O O . ALA A 1 103 ? 9.604 10.093 5.760 1.00 84.88 103 ALA A O 1
ATOM 775 N N . ILE A 1 104 ? 8.412 10.181 7.668 1.00 85.50 104 ILE A N 1
ATOM 776 C CA . ILE A 1 104 ? 8.253 8.732 7.844 1.00 85.50 104 ILE A CA 1
ATOM 777 C C . ILE A 1 104 ? 6.849 8.341 7.396 1.00 85.50 104 ILE A C 1
ATOM 779 O O . ILE A 1 104 ? 5.866 8.864 7.919 1.00 85.50 104 ILE A O 1
ATOM 783 N N . GLN A 1 105 ? 6.767 7.413 6.445 1.00 88.00 105 GLN A N 1
ATOM 784 C CA . GLN A 1 105 ? 5.509 6.789 6.043 1.00 88.00 105 GLN A CA 1
ATOM 785 C C . GLN A 1 105 ? 5.217 5.608 6.965 1.00 88.00 105 GLN A C 1
ATOM 787 O O . GLN A 1 105 ? 6.050 4.717 7.134 1.00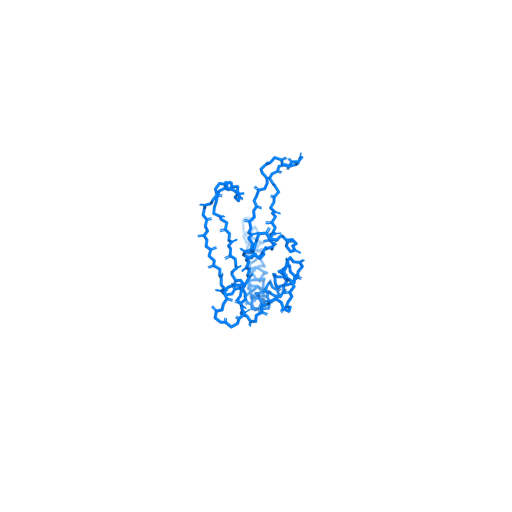 88.00 105 GLN A O 1
ATOM 792 N N . LEU A 1 106 ? 4.040 5.628 7.568 1.00 88.69 106 LEU A N 1
ATOM 793 C CA . LEU A 1 106 ? 3.548 4.655 8.526 1.00 88.69 106 LEU A CA 1
ATOM 794 C C . LEU A 1 106 ? 2.294 3.993 7.969 1.00 88.69 106 LEU A C 1
ATOM 796 O O . LEU A 1 106 ? 1.508 4.610 7.246 1.00 88.69 106 LEU A O 1
ATOM 800 N N . LEU A 1 107 ? 2.104 2.740 8.358 1.00 90.94 107 LEU A N 1
ATOM 801 C CA . LEU A 1 107 ? 0.868 2.008 8.166 1.00 90.94 107 LEU A CA 1
ATOM 802 C C . LEU A 1 107 ? 0.326 1.684 9.555 1.00 90.94 107 LEU A C 1
ATOM 804 O O . LEU A 1 107 ? 1.066 1.135 10.363 1.00 90.94 107 LEU A O 1
ATOM 808 N N . VAL A 1 108 ? -0.919 2.061 9.830 1.00 91.19 108 VAL A N 1
ATOM 809 C CA . VAL A 1 108 ? -1.521 1.934 11.162 1.00 91.19 108 VAL A CA 1
ATOM 810 C C . VAL A 1 108 ? -2.850 1.202 11.052 1.00 91.19 108 VAL A C 1
ATOM 812 O O . VAL A 1 108 ? -3.731 1.630 10.303 1.00 91.19 108 VAL A O 1
ATOM 815 N N . GLY A 1 109 ? -3.002 0.112 11.794 1.00 92.31 109 GLY A N 1
ATOM 816 C CA . GLY A 1 109 ? -4.253 -0.611 11.974 1.00 92.31 109 GLY A CA 1
ATOM 817 C C . GLY A 1 109 ? -4.958 -0.172 13.254 1.00 92.31 109 GLY A C 1
ATOM 818 O O . GLY A 1 109 ? -4.358 -0.136 14.328 1.00 92.31 109 GLY A O 1
ATOM 819 N N . SER A 1 110 ? -6.248 0.142 13.171 1.00 92.75 110 SER A N 1
ATOM 820 C CA . SER A 1 110 ? -7.069 0.437 14.348 1.00 92.75 110 SER A CA 1
ATOM 821 C C . SER A 1 110 ? -8.454 -0.188 14.247 1.00 92.75 110 SER A C 1
ATOM 823 O O . SER A 1 110 ? -8.992 -0.372 13.153 1.00 92.75 110 SER A O 1
ATOM 825 N N . ASP A 1 111 ? -9.064 -0.474 15.393 1.00 92.00 111 ASP A N 1
ATOM 826 C CA . ASP A 1 111 ? -10.499 -0.745 15.458 1.00 92.00 111 ASP A CA 1
ATOM 827 C C . ASP A 1 111 ? -11.306 0.574 15.473 1.00 92.00 111 ASP A C 1
ATOM 829 O O . ASP A 1 111 ? -10.752 1.673 15.589 1.00 92.00 111 ASP A O 1
ATOM 833 N N . PHE A 1 112 ? -12.633 0.483 15.349 1.00 88.38 112 PHE A N 1
ATOM 834 C CA . PHE A 1 112 ? -13.516 1.654 15.489 1.00 88.38 112 PHE A CA 1
ATOM 835 C C . PHE A 1 112 ? -13.798 2.051 16.948 1.00 88.38 112 PHE A C 1
ATOM 837 O O . PHE A 1 112 ? -14.467 3.055 17.191 1.00 88.38 112 PHE A O 1
ATOM 844 N N . SER A 1 113 ? -13.276 1.296 17.913 1.00 87.19 113 SER A N 1
ATOM 845 C CA . SER A 1 113 ? -13.330 1.599 19.348 1.00 87.19 113 SER A CA 1
ATOM 846 C C . SER A 1 113 ? -12.210 2.560 19.778 1.00 87.19 113 SER A C 1
ATOM 848 O O . SER A 1 113 ? -12.240 3.062 20.901 1.00 87.19 113 SER A O 1
ATOM 850 N N . GLY A 1 114 ? -11.235 2.826 18.900 1.00 83.44 114 GLY A N 1
ATOM 851 C CA . GLY A 1 114 ? -10.063 3.665 19.168 1.00 83.44 114 GLY A CA 1
ATOM 852 C C . GLY A 1 114 ? -8.825 2.891 19.634 1.00 83.44 114 GLY A C 1
ATOM 853 O O . GLY A 1 114 ? -7.833 3.508 20.022 1.00 83.44 114 GLY A O 1
ATOM 854 N N . THR A 1 115 ? -8.858 1.560 19.596 1.00 89.06 115 THR A N 1
ATOM 855 C CA . THR A 1 115 ? -7.716 0.691 19.894 1.00 89.06 115 THR A CA 1
ATOM 856 C C . THR A 1 115 ? -6.803 0.605 18.676 1.00 89.06 115 THR A C 1
ATOM 858 O O . THR A 1 115 ? -7.245 0.244 17.584 1.00 89.06 115 THR A O 1
ATOM 861 N N . VAL A 1 116 ? -5.514 0.890 18.861 1.00 90.25 116 VAL A N 1
ATOM 862 C CA . VAL A 1 116 ? -4.489 0.634 17.840 1.00 90.25 116 VAL A CA 1
ATOM 863 C C . VAL A 1 116 ? -4.105 -0.842 17.900 1.00 90.25 116 VAL A C 1
ATOM 865 O O . VAL A 1 116 ? -3.758 -1.350 18.966 1.00 90.25 116 VAL A O 1
ATOM 868 N N . LEU A 1 117 ? -4.207 -1.524 16.764 1.00 87.31 117 LEU A N 1
ATOM 869 C CA . LEU A 1 117 ? -3.930 -2.952 16.622 1.00 87.31 117 LEU A CA 1
ATOM 870 C C . LEU A 1 117 ? -2.477 -3.213 16.194 1.00 87.31 117 LEU A C 1
ATOM 872 O O . LEU A 1 117 ? -1.929 -4.251 16.566 1.00 87.31 117 LEU A O 1
ATOM 876 N N . GLY A 1 118 ? -1.854 -2.264 15.483 1.00 82.38 118 GLY A N 1
ATOM 877 C CA . GLY A 1 118 ? -0.455 -2.314 15.052 1.00 82.38 118 GLY A CA 1
ATOM 878 C C . GLY A 1 118 ? -0.062 -1.168 14.137 1.00 82.38 118 GLY A C 1
ATOM 879 O O . GLY A 1 118 ? -0.969 -0.541 13.543 1.00 82.38 118 GLY A O 1
#

pLDDT: mean 85.3, std 7.36, range [62.59, 95.06]